Protein AF-A0A947X0U5-F1 (afdb_monomer)

Mean predicted aligned error: 8.59 Å

pLDDT: mean 73.79, std 16.19, range [34.34, 94.81]

Foldseek 3Di:
DKFFWDDPPPFDDDPDLFKTKTFAWQPDDDDPFAKFWKFKAFPPDGTFTWIKGWDDPPQDVGRGTIIMIGTLPDRGDSPGRMMDIDTQGGQGGHAPDDGDDPTPRPDPSSSVVSCVRCVVPPD

Secondary structure (DSSP, 8-state):
-EEEEEPPP-SSS---TTEEEEEE-TTS--PPSEEEEEEEEETTSPPEEEEEEE------TTS-EEEEEEESSS---TT-SEEEEEEEEEEEPPPPSSSS---GGGSHH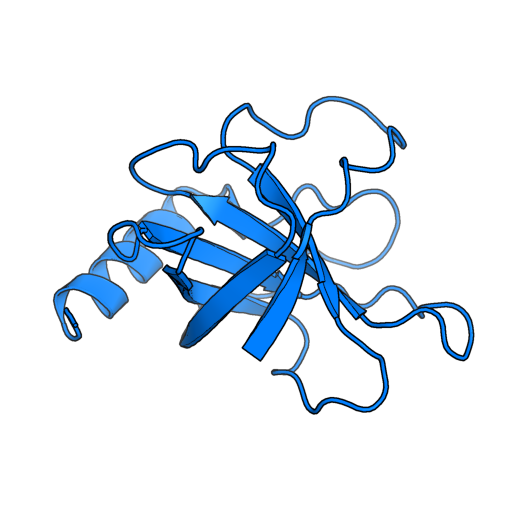HHHHHHHHHHTS--

Structure (mmCIF, N/CA/C/O backbone):
data_AF-A0A947X0U5-F1
#
_entry.id   AF-A0A947X0U5-F1
#
loop_
_atom_site.group_PDB
_atom_site.id
_atom_site.type_symbol
_atom_site.label_atom_id
_atom_site.label_alt_id
_atom_site.label_comp_id
_atom_site.label_asym_id
_atom_site.label_entity_id
_atom_site.label_seq_id
_atom_site.pdbx_PDB_ins_code
_atom_site.Cartn_x
_atom_site.Cartn_y
_atom_site.Cartn_z
_atom_site.occupancy
_atom_site.B_iso_or_equiv
_atom_site.auth_seq_id
_atom_site.auth_comp_id
_atom_site.auth_asym_id
_atom_site.auth_atom_id
_atom_site.pdbx_PDB_model_num
ATOM 1 N N . LEU A 1 1 ? -9.649 -3.721 -0.228 1.00 88.62 1 LEU A N 1
ATOM 2 C CA . LEU A 1 1 ? -8.901 -4.838 0.402 1.00 88.62 1 LEU A CA 1
ATOM 3 C C . LEU A 1 1 ? -8.765 -4.543 1.886 1.00 88.62 1 LEU A C 1
ATOM 5 O O . LEU A 1 1 ? -8.595 -3.379 2.199 1.00 88.62 1 LEU A O 1
ATOM 9 N N . ARG A 1 2 ? -8.837 -5.518 2.797 1.00 89.44 2 ARG A N 1
ATOM 10 C CA . ARG A 1 2 ? -8.550 -5.277 4.222 1.00 89.44 2 ARG A CA 1
ATOM 11 C C . ARG A 1 2 ? -7.452 -6.224 4.680 1.00 89.44 2 ARG A C 1
ATOM 13 O O . ARG A 1 2 ? -7.518 -7.410 4.370 1.00 89.44 2 ARG A O 1
ATOM 20 N N . GLY A 1 3 ? -6.455 -5.687 5.371 1.00 86.75 3 GLY A N 1
ATOM 21 C CA . GLY A 1 3 ? -5.340 -6.447 5.925 1.00 86.75 3 GLY A CA 1
ATOM 22 C C . GLY A 1 3 ? -5.246 -6.254 7.432 1.00 86.75 3 GLY A C 1
ATOM 23 O O . GLY A 1 3 ? -5.652 -5.214 7.958 1.00 86.75 3 GLY A O 1
ATOM 24 N N . ARG A 1 4 ? -4.726 -7.263 8.128 1.00 87.12 4 ARG A N 1
ATOM 25 C CA . ARG A 1 4 ? -4.381 -7.157 9.547 1.00 87.12 4 ARG A CA 1
ATOM 26 C C . ARG A 1 4 ? -3.048 -6.431 9.664 1.00 87.12 4 ARG A C 1
ATOM 28 O O . ARG A 1 4 ? -2.112 -6.809 8.965 1.00 87.12 4 ARG A O 1
ATOM 35 N N . VAL A 1 5 ? -2.954 -5.442 10.547 1.00 84.25 5 VAL A N 1
ATOM 36 C CA . VAL A 1 5 ? -1.664 -4.799 10.822 1.00 84.25 5 VAL A CA 1
ATOM 37 C C . VAL A 1 5 ? -0.754 -5.811 11.502 1.00 84.25 5 VAL A C 1
ATOM 39 O O . VAL A 1 5 ? -1.141 -6.469 12.472 1.00 84.25 5 VAL A O 1
ATOM 42 N N . VAL A 1 6 ? 0.446 -5.961 10.961 1.00 77.94 6 VAL A N 1
ATOM 43 C CA . VAL A 1 6 ? 1.519 -6.730 11.577 1.00 77.94 6 VAL A CA 1
ATOM 44 C C . VAL A 1 6 ? 2.620 -5.758 11.964 1.00 77.94 6 VAL A C 1
ATOM 46 O O . VAL A 1 6 ? 2.982 -4.869 11.192 1.00 77.94 6 VAL A O 1
ATOM 49 N N . ALA A 1 7 ? 3.140 -5.910 13.183 1.00 66.00 7 ALA A N 1
ATOM 50 C CA . ALA A 1 7 ? 4.381 -5.246 13.543 1.00 66.00 7 ALA A CA 1
ATOM 51 C C . ALA A 1 7 ? 5.431 -5.695 12.525 1.00 66.00 7 ALA A C 1
ATOM 53 O O . ALA A 1 7 ? 5.558 -6.904 12.301 1.00 66.00 7 ALA A O 1
ATOM 54 N N . GLY A 1 8 ? 6.120 -4.741 11.888 1.00 57.41 8 GLY A N 1
ATOM 55 C CA . GLY A 1 8 ? 7.166 -5.054 10.920 1.00 57.41 8 GLY A CA 1
ATOM 56 C C . GLY A 1 8 ? 8.076 -6.109 11.532 1.00 57.41 8 GLY A C 1
ATOM 57 O O . GLY A 1 8 ? 8.616 -5.897 12.622 1.00 57.41 8 GLY A O 1
ATOM 58 N N . GLN A 1 9 ? 8.154 -7.291 10.910 1.00 44.28 9 GLN A N 1
ATOM 59 C CA . GLN A 1 9 ? 9.059 -8.322 11.399 1.00 44.28 9 GLN A CA 1
ATOM 60 C C . GLN A 1 9 ? 10.436 -7.676 11.420 1.00 44.28 9 GLN A C 1
ATOM 62 O O . GLN A 1 9 ? 10.892 -7.221 10.379 1.00 44.28 9 GLN A O 1
ATOM 67 N N . GLY A 1 10 ? 11.075 -7.600 12.590 1.00 43.09 10 GLY A N 1
ATOM 68 C CA . GLY A 1 10 ? 12.376 -6.958 12.813 1.00 43.09 10 GLY A CA 1
ATOM 69 C C . GLY A 1 10 ? 13.557 -7.587 12.055 1.00 43.09 10 GLY A C 1
ATOM 70 O O . GLY A 1 10 ? 14.678 -7.595 12.554 1.00 43.09 10 GLY A O 1
ATOM 71 N N . ARG A 1 11 ? 13.325 -8.139 10.863 1.00 42.66 11 ARG A N 1
ATOM 72 C CA . ARG A 1 11 ? 14.309 -8.527 9.865 1.00 42.66 11 ARG A CA 1
ATOM 73 C C . ARG A 1 11 ? 14.818 -7.266 9.169 1.00 42.66 11 ARG A C 1
ATOM 75 O O . ARG A 1 11 ? 14.288 -6.843 8.153 1.00 42.66 11 ARG A O 1
ATOM 82 N N . GLY A 1 12 ? 15.857 -6.682 9.759 1.00 34.34 12 GLY A N 1
ATOM 83 C CA . GLY A 1 12 ? 16.731 -5.723 9.087 1.00 34.34 12 GLY A CA 1
ATOM 84 C C . GLY A 1 12 ? 16.225 -4.282 9.070 1.00 34.34 12 GLY A C 1
ATOM 85 O O . GLY A 1 12 ? 15.773 -3.796 8.049 1.00 34.34 12 GLY A O 1
ATOM 86 N N . GLY A 1 13 ? 16.391 -3.585 10.197 1.00 39.38 13 GLY A N 1
ATOM 87 C CA . GLY A 1 13 ? 16.716 -2.155 10.228 1.00 39.38 13 GLY A CA 1
ATOM 88 C C . GLY A 1 13 ? 15.741 -1.171 9.566 1.00 39.38 13 GLY A C 1
ATOM 89 O O . GLY A 1 13 ? 15.845 -0.880 8.384 1.00 39.38 13 GLY A O 1
ATOM 90 N N . ARG A 1 14 ? 14.949 -0.490 10.407 1.00 44.50 14 ARG A N 1
ATOM 91 C CA . ARG A 1 14 ? 14.294 0.806 10.125 1.00 44.50 14 ARG A CA 1
ATOM 92 C C . ARG A 1 14 ? 13.220 0.763 9.027 1.00 44.50 14 ARG A C 1
ATOM 94 O O . ARG A 1 14 ? 13.358 1.422 8.003 1.00 44.50 14 ARG A O 1
ATOM 101 N N . THR A 1 15 ? 12.064 0.152 9.300 1.00 49.88 15 THR A N 1
ATOM 102 C CA . THR A 1 15 ? 10.820 0.731 8.762 1.00 49.88 15 THR A CA 1
ATOM 103 C C . THR A 1 15 ? 10.769 2.187 9.228 1.00 49.88 15 THR A C 1
ATOM 105 O O . THR A 1 15 ? 10.859 2.452 10.431 1.00 49.88 15 THR A O 1
ATOM 108 N N . GLY A 1 16 ? 10.721 3.139 8.294 1.00 52.34 16 GLY A N 1
ATOM 109 C CA . GLY A 1 16 ? 10.569 4.553 8.635 1.00 52.34 16 GLY A CA 1
ATOM 110 C C . GLY A 1 16 ? 9.330 4.770 9.517 1.00 52.34 16 GLY A C 1
ATOM 111 O O . GLY A 1 16 ? 8.419 3.941 9.497 1.00 52.34 16 GLY A O 1
ATOM 112 N N . PRO A 1 17 ? 9.253 5.874 10.281 1.00 56.06 17 PRO A N 1
ATOM 113 C CA . PRO A 1 17 ? 8.184 6.100 11.262 1.00 56.06 17 PRO A CA 1
ATOM 114 C C . PRO A 1 17 ? 6.757 6.100 10.677 1.00 56.06 17 PRO A C 1
ATOM 116 O O . PRO A 1 17 ? 5.805 6.108 11.445 1.00 56.06 17 PRO A O 1
ATOM 119 N N . SER A 1 18 ? 6.600 6.065 9.348 1.00 70.94 18 SER A N 1
ATOM 120 C CA . SER A 1 18 ? 5.326 6.172 8.625 1.00 70.94 18 SER A CA 1
ATOM 121 C C . SER A 1 18 ? 4.926 4.917 7.836 1.00 70.94 18 SER A C 1
ATOM 123 O O . SER A 1 18 ? 4.036 5.013 6.987 1.00 70.94 18 SER A O 1
ATOM 125 N N . THR A 1 19 ? 5.570 3.767 8.060 1.00 76.25 19 THR A N 1
ATOM 126 C CA . THR A 1 19 ? 5.303 2.530 7.301 1.00 76.25 19 THR A CA 1
ATOM 127 C C . THR A 1 19 ? 4.721 1.437 8.190 1.00 76.25 19 THR A C 1
ATOM 129 O O . THR A 1 19 ? 5.243 1.170 9.271 1.00 76.25 19 THR A O 1
ATOM 132 N N . ILE A 1 20 ? 3.669 0.769 7.714 1.00 80.12 20 ILE A N 1
ATOM 133 C CA . ILE A 1 20 ? 3.067 -0.401 8.364 1.00 80.12 20 ILE A CA 1
ATOM 134 C C . ILE A 1 20 ? 3.066 -1.607 7.424 1.00 80.12 20 ILE A C 1
ATOM 136 O O . ILE A 1 20 ? 2.871 -1.466 6.217 1.00 80.12 20 ILE A O 1
ATOM 140 N N . GLY A 1 21 ? 3.237 -2.800 7.989 1.00 81.75 21 GLY A N 1
ATOM 141 C CA . GLY A 1 21 ? 3.013 -4.060 7.288 1.00 81.75 21 GLY A CA 1
ATOM 142 C C . GLY A 1 21 ? 1.569 -4.520 7.461 1.00 81.75 21 GLY A C 1
ATOM 143 O O . GLY A 1 21 ? 1.005 -4.441 8.555 1.00 81.75 21 GLY A O 1
ATOM 144 N N . LEU A 1 22 ? 0.961 -5.022 6.391 1.00 82.94 22 LEU A N 1
ATOM 145 C CA . LEU A 1 22 ? -0.363 -5.629 6.398 1.00 82.94 22 LEU A CA 1
ATOM 146 C C . LEU A 1 22 ? -0.278 -7.075 5.927 1.00 82.94 22 LEU A C 1
ATOM 148 O O . LEU A 1 22 ? 0.214 -7.355 4.836 1.00 82.94 22 LEU A O 1
ATOM 152 N N . MET A 1 23 ? -0.848 -7.982 6.714 1.00 84.56 23 MET A N 1
ATOM 153 C CA . MET A 1 23 ? -1.060 -9.364 6.308 1.00 84.56 23 MET A CA 1
ATOM 154 C C . MET A 1 23 ? -2.455 -9.518 5.707 1.00 84.56 23 MET A C 1
ATOM 156 O O . MET A 1 23 ? -3.466 -9.230 6.360 1.00 84.56 23 MET A O 1
ATOM 160 N N . VAL A 1 24 ? -2.513 -9.988 4.464 1.00 84.56 24 VAL A N 1
ATOM 161 C CA . VAL A 1 24 ? -3.755 -10.225 3.725 1.00 84.56 24 VAL A CA 1
ATOM 162 C C . VAL A 1 24 ? -3.957 -11.731 3.537 1.00 84.56 24 VAL A C 1
ATOM 164 O O . VAL A 1 24 ? -3.029 -12.408 3.098 1.00 84.56 24 VAL A O 1
ATOM 167 N N . PRO A 1 25 ? -5.146 -12.288 3.831 1.00 81.06 25 PRO A N 1
ATOM 168 C CA . PRO A 1 25 ? -5.433 -13.700 3.590 1.00 81.06 25 PRO A CA 1
ATOM 169 C C . PRO A 1 25 ? -5.129 -14.133 2.147 1.00 81.06 25 PRO A C 1
ATOM 171 O O . PRO A 1 25 ? -5.519 -13.465 1.192 1.00 81.06 25 PRO A O 1
ATOM 174 N N . GLY A 1 26 ? -4.460 -15.280 1.983 1.00 76.00 26 GLY A N 1
ATOM 175 C CA . GLY A 1 26 ? -3.992 -15.763 0.673 1.00 76.00 26 GLY A CA 1
ATOM 176 C C . GLY A 1 26 ? -5.099 -16.237 -0.276 1.00 76.00 26 GLY A C 1
ATOM 177 O O . GLY A 1 26 ? -4.821 -16.602 -1.412 1.00 76.00 26 GLY A O 1
ATOM 178 N N . ASN A 1 27 ? -6.350 -16.251 0.184 1.00 79.81 27 ASN A N 1
ATOM 179 C CA . ASN A 1 27 ? -7.535 -16.533 -0.623 1.00 79.81 27 ASN A CA 1
ATOM 180 C C . ASN A 1 27 ? -8.168 -15.265 -1.231 1.00 79.81 27 ASN A C 1
ATOM 182 O O . ASN A 1 27 ? -9.202 -15.369 -1.888 1.00 79.81 27 ASN A O 1
ATOM 186 N N . LEU A 1 28 ? -7.590 -14.079 -1.006 1.00 81.44 28 LEU A N 1
ATOM 187 C CA . LEU A 1 28 ? -8.048 -12.828 -1.608 1.00 81.44 28 LEU A CA 1
ATOM 188 C C . LEU A 1 28 ? -7.243 -12.495 -2.863 1.00 81.44 28 LEU A C 1
ATOM 190 O O . LEU A 1 28 ? -6.022 -12.630 -2.894 1.00 81.44 28 LEU A O 1
ATOM 194 N N . VAL A 1 29 ? -7.935 -11.992 -3.886 1.00 83.19 29 VAL A N 1
ATOM 195 C CA . VAL A 1 29 ? -7.286 -11.445 -5.080 1.00 83.19 29 VAL A CA 1
ATOM 196 C C . VAL A 1 29 ? -6.655 -10.102 -4.727 1.00 83.19 29 VAL A C 1
ATOM 198 O O . VAL A 1 29 ? -7.324 -9.196 -4.224 1.00 83.19 29 VAL A O 1
ATOM 201 N N . THR A 1 30 ? -5.369 -9.959 -5.023 1.00 83.81 30 THR A N 1
ATOM 202 C CA . THR A 1 30 ? -4.624 -8.709 -4.868 1.00 83.81 30 THR A CA 1
ATOM 203 C C . THR A 1 30 ? -4.118 -8.219 -6.221 1.00 83.81 30 THR A C 1
ATOM 205 O O . THR A 1 30 ? -3.962 -9.024 -7.141 1.00 83.81 30 THR A O 1
ATOM 208 N N . PRO A 1 31 ? -3.812 -6.917 -6.366 1.00 86.19 31 PRO A N 1
ATOM 209 C CA . PRO A 1 31 ? -3.046 -6.449 -7.514 1.00 86.19 31 PRO A CA 1
ATOM 210 C C . PRO A 1 31 ? -1.722 -7.219 -7.638 1.00 86.19 31 PRO A C 1
ATOM 212 O O . PRO A 1 31 ? -1.193 -7.714 -6.640 1.00 86.19 31 PRO A O 1
ATOM 215 N N . GLY A 1 32 ? -1.182 -7.310 -8.856 1.00 84.25 32 GLY A N 1
ATOM 216 C CA . GLY A 1 32 ? 0.135 -7.914 -9.080 1.00 84.25 32 GLY A CA 1
ATOM 217 C C . GLY A 1 32 ? 1.256 -7.127 -8.393 1.00 84.25 32 GLY A C 1
ATOM 218 O O . GLY A 1 32 ? 1.053 -5.992 -7.957 1.00 84.25 32 GLY A O 1
ATOM 219 N N . SER A 1 33 ? 2.461 -7.689 -8.327 1.00 83.38 33 SER A N 1
ATOM 220 C CA . SER A 1 33 ? 3.600 -7.038 -7.669 1.00 83.38 33 SER A CA 1
ATOM 221 C C . SER A 1 33 ? 3.895 -5.644 -8.245 1.00 83.38 33 SER A C 1
ATOM 223 O O . SER A 1 33 ? 3.882 -5.408 -9.462 1.00 83.38 33 SER A O 1
ATOM 225 N N . GLY A 1 34 ? 4.128 -4.675 -7.363 1.0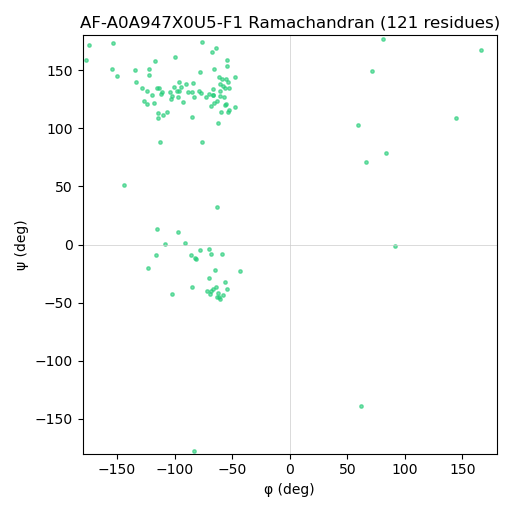0 84.88 34 GLY A N 1
ATOM 226 C CA . GLY A 1 34 ? 4.102 -3.267 -7.752 1.00 84.88 34 GLY A CA 1
ATOM 227 C C . GLY A 1 34 ? 4.048 -2.302 -6.578 1.00 84.88 34 GLY A C 1
ATOM 228 O O . GLY A 1 34 ? 3.742 -2.702 -5.457 1.00 84.88 34 GLY A O 1
ATOM 229 N N . ALA A 1 35 ? 4.292 -1.027 -6.875 1.00 87.56 35 ALA A N 1
ATOM 230 C CA . ALA A 1 35 ? 3.938 0.084 -6.001 1.00 87.56 35 ALA A CA 1
ATOM 231 C C . ALA A 1 35 ? 2.639 0.736 -6.498 1.00 87.56 35 ALA A C 1
ATOM 233 O O . ALA A 1 35 ? 2.475 0.976 -7.701 1.00 87.56 35 ALA A O 1
ATOM 234 N N . TYR A 1 36 ? 1.723 1.037 -5.582 1.00 91.56 36 TYR A N 1
ATOM 235 C CA . TYR A 1 36 ? 0.387 1.541 -5.887 1.00 91.56 36 TYR A CA 1
ATOM 236 C C . TYR A 1 36 ? 0.017 2.735 -5.019 1.00 91.56 36 TYR A C 1
ATOM 238 O O . TYR A 1 36 ? 0.247 2.719 -3.815 1.00 91.56 36 TYR A O 1
ATOM 246 N N . ALA A 1 37 ? -0.634 3.731 -5.614 1.00 92.81 37 ALA A N 1
ATOM 247 C CA . ALA A 1 37 ? -1.312 4.779 -4.867 1.00 92.81 37 ALA A CA 1
ATOM 248 C C . ALA A 1 37 ? -2.557 4.199 -4.183 1.00 92.81 37 ALA A C 1
ATOM 250 O O . ALA A 1 37 ? -3.371 3.533 -4.840 1.00 92.81 37 ALA A O 1
ATOM 251 N N . VAL A 1 38 ? -2.703 4.451 -2.882 1.00 93.25 38 VAL A N 1
ATOM 252 C CA . VAL A 1 38 ? -3.814 3.941 -2.077 1.00 93.25 38 VAL A CA 1
ATOM 253 C C . VAL A 1 38 ? -4.417 5.013 -1.174 1.00 93.25 38 VAL A C 1
ATOM 255 O O . VAL A 1 38 ? -3.719 5.904 -0.694 1.00 93.25 38 VAL A O 1
ATOM 258 N N . TRP A 1 39 ? -5.711 4.865 -0.905 1.00 93.06 39 TRP A N 1
ATOM 259 C CA . TRP A 1 39 ? -6.353 5.435 0.277 1.00 93.06 39 TRP A CA 1
ATOM 260 C C . TRP A 1 39 ? -6.462 4.355 1.349 1.00 93.06 39 TRP A C 1
ATOM 262 O O . TRP A 1 39 ? -6.886 3.230 1.056 1.00 93.06 39 TRP A O 1
ATOM 272 N N . ALA A 1 40 ? -6.059 4.689 2.568 1.00 89.88 40 ALA A N 1
ATOM 273 C CA . ALA A 1 40 ? -6.023 3.777 3.695 1.00 89.88 40 ALA A CA 1
ATOM 274 C C . ALA A 1 40 ? -7.013 4.202 4.785 1.00 89.88 40 ALA A C 1
ATOM 276 O O . ALA A 1 40 ? -6.814 5.215 5.449 1.00 89.88 40 ALA A O 1
ATOM 277 N N . ALA A 1 41 ? -8.041 3.385 4.992 1.00 90.19 41 ALA A N 1
ATOM 278 C CA . ALA A 1 41 ? -9.018 3.536 6.060 1.00 90.19 41 ALA A CA 1
ATOM 279 C C . ALA A 1 41 ? -8.476 2.890 7.343 1.00 90.19 41 ALA A C 1
ATOM 281 O O . ALA A 1 41 ? -8.352 1.658 7.424 1.00 90.19 41 ALA A O 1
ATOM 282 N N . VAL A 1 42 ? -8.130 3.715 8.331 1.00 82.44 42 VAL A N 1
ATOM 283 C CA . VAL A 1 42 ? -7.518 3.296 9.600 1.00 82.44 42 VAL A CA 1
ATOM 284 C C . VAL A 1 42 ? -8.500 3.596 10.734 1.00 82.44 42 VAL A C 1
ATOM 286 O O . VAL A 1 42 ? -8.739 4.754 11.065 1.00 82.44 42 VAL A O 1
ATOM 289 N N . GLY A 1 4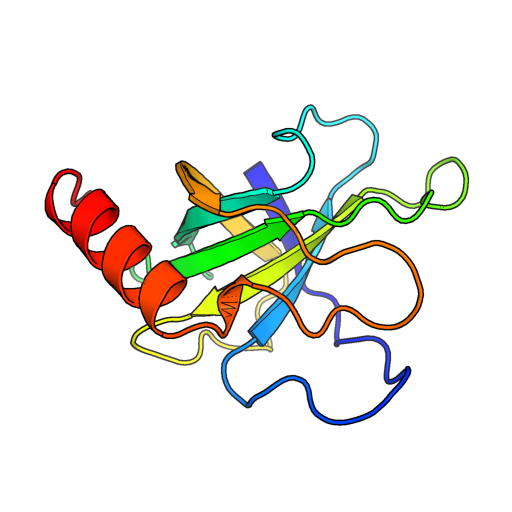3 ? -9.086 2.549 11.325 1.00 76.38 43 GLY A N 1
ATOM 290 C CA . GLY A 1 43 ? -10.152 2.701 12.325 1.00 76.38 43 GLY A CA 1
ATOM 291 C C . GLY A 1 43 ? -11.399 3.389 11.754 1.00 76.38 43 GLY A C 1
ATOM 292 O O . GLY A 1 43 ? -11.778 3.107 10.618 1.00 76.38 43 GLY A O 1
ATOM 293 N N . ASP A 1 44 ? -11.996 4.284 12.547 1.00 68.94 44 ASP A N 1
ATOM 294 C CA . ASP A 1 44 ? -13.158 5.116 12.177 1.00 68.94 44 ASP A CA 1
ATOM 295 C C . ASP A 1 44 ? -12.750 6.534 11.714 1.00 68.94 44 ASP A C 1
ATOM 297 O O . ASP A 1 44 ? -13.585 7.433 11.617 1.00 68.94 44 ASP A O 1
ATOM 301 N N . GLY A 1 45 ? -11.450 6.758 11.491 1.00 69.88 45 GLY A N 1
ATOM 302 C CA . GLY A 1 45 ? -10.900 8.045 11.067 1.00 69.88 45 GLY A CA 1
ATOM 303 C C . GLY A 1 45 ? -10.987 8.291 9.559 1.00 69.88 45 GLY A C 1
ATOM 304 O O . GLY A 1 45 ? -11.500 7.476 8.794 1.00 69.88 45 GLY A O 1
ATOM 305 N N . GLU A 1 46 ? -10.447 9.432 9.126 1.00 78.44 46 GLU A N 1
ATOM 306 C CA . GLU A 1 46 ? -10.346 9.779 7.706 1.00 78.44 46 GLU A CA 1
ATOM 307 C C . GLU A 1 46 ? -9.392 8.853 6.935 1.00 78.44 46 GLU A C 1
ATOM 309 O O . GLU A 1 46 ? -8.405 8.343 7.473 1.00 78.44 46 GLU A O 1
ATOM 314 N N . ASP A 1 47 ? -9.668 8.690 5.638 1.00 87.31 47 ASP A N 1
ATOM 315 C CA . ASP A 1 47 ? -8.798 7.974 4.709 1.00 87.31 47 ASP A CA 1
ATOM 316 C C . ASP A 1 47 ? -7.442 8.684 4.580 1.00 87.31 47 ASP A C 1
ATOM 318 O O . ASP A 1 47 ? -7.352 9.845 4.179 1.00 87.31 47 ASP A O 1
ATOM 322 N N . VAL A 1 48 ? -6.360 7.958 4.853 1.00 88.50 48 VAL A N 1
ATOM 323 C CA . VAL A 1 48 ? -4.994 8.483 4.764 1.00 88.50 48 VAL A CA 1
ATOM 324 C C . VAL A 1 48 ? -4.382 8.125 3.413 1.00 88.50 48 VAL A C 1
ATOM 326 O O . VAL A 1 48 ? -4.424 6.973 2.975 1.00 88.50 48 VAL A O 1
ATOM 329 N N . ALA A 1 49 ? -3.785 9.112 2.748 1.00 90.44 49 ALA A N 1
ATOM 330 C CA . ALA A 1 49 ? -3.049 8.906 1.507 1.00 90.44 49 ALA A CA 1
ATOM 331 C C . ALA A 1 49 ? -1.784 8.071 1.750 1.00 90.44 49 ALA A C 1
ATOM 333 O O . ALA A 1 49 ? -0.996 8.348 2.662 1.00 90.44 49 ALA A O 1
ATOM 334 N N . GLY A 1 50 ? -1.549 7.079 0.894 1.00 89.75 50 GLY A N 1
ATOM 335 C CA . GLY A 1 50 ? -0.384 6.216 1.014 1.00 89.75 50 GLY A CA 1
ATOM 336 C C . GLY A 1 50 ? 0.087 5.602 -0.295 1.00 89.75 50 GLY A C 1
ATOM 337 O O . GLY A 1 50 ? -0.553 5.700 -1.346 1.00 89.75 50 GLY A O 1
ATOM 338 N N . VAL A 1 51 ? 1.227 4.927 -0.198 1.00 90.38 51 VAL A N 1
ATOM 339 C CA . VAL A 1 51 ? 1.765 4.052 -1.236 1.00 90.38 51 VAL A CA 1
ATOM 340 C C . VAL A 1 51 ? 1.849 2.638 -0.682 1.00 90.38 51 VAL A C 1
ATOM 342 O O . VAL A 1 51 ? 2.518 2.409 0.324 1.00 90.38 51 VAL A O 1
ATOM 345 N N . ALA A 1 52 ? 1.179 1.699 -1.346 1.00 88.56 52 ALA A N 1
ATOM 346 C CA . ALA A 1 52 ? 1.243 0.281 -1.029 1.00 88.56 52 ALA A CA 1
ATOM 347 C C . ALA A 1 52 ? 2.253 -0.430 -1.937 1.00 88.56 52 ALA A C 1
ATOM 349 O O . ALA A 1 52 ? 2.144 -0.351 -3.163 1.00 88.56 52 ALA A O 1
ATOM 350 N N . SER A 1 53 ? 3.197 -1.151 -1.342 1.00 85.44 53 SER A N 1
ATOM 351 C CA . SER A 1 53 ? 4.129 -2.039 -2.033 1.00 85.44 53 SER A CA 1
ATOM 352 C C . SER A 1 53 ? 3.690 -3.485 -1.860 1.00 85.44 53 SER A C 1
ATOM 354 O O . SER A 1 53 ? 3.481 -3.957 -0.744 1.00 85.44 53 SER A O 1
ATOM 356 N N . ILE A 1 54 ? 3.569 -4.192 -2.980 1.00 83.75 54 ILE A N 1
ATOM 357 C CA . ILE A 1 54 ? 3.275 -5.624 -3.022 1.00 83.75 54 ILE A CA 1
ATOM 358 C C . ILE A 1 54 ? 4.532 -6.342 -3.514 1.00 83.75 54 ILE A C 1
ATOM 360 O O . ILE A 1 54 ? 4.932 -6.171 -4.672 1.00 83.75 54 ILE A O 1
ATOM 364 N N . GLY A 1 55 ? 5.160 -7.105 -2.618 1.00 72.31 55 GLY A N 1
ATOM 365 C CA . GLY A 1 55 ? 6.365 -7.885 -2.899 1.00 72.31 55 GLY A CA 1
ATOM 366 C C . GLY A 1 55 ? 6.101 -9.163 -3.705 1.00 72.31 55 GLY A C 1
ATOM 367 O O . GLY A 1 55 ? 4.963 -9.530 -3.990 1.00 72.31 55 GLY A O 1
ATOM 368 N N . THR A 1 56 ? 7.185 -9.835 -4.088 1.00 51.72 56 THR A N 1
ATOM 369 C CA . THR A 1 56 ? 7.208 -11.106 -4.845 1.00 51.72 56 THR A CA 1
ATOM 370 C C . THR A 1 56 ? 7.650 -12.304 -4.005 1.00 51.72 56 THR A C 1
ATOM 372 O O . THR A 1 56 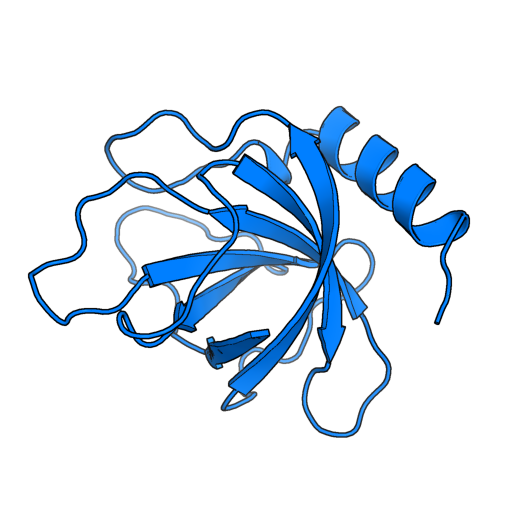? 7.766 -13.405 -4.542 1.00 51.72 56 THR A O 1
ATOM 375 N N . ALA A 1 57 ? 7.952 -12.115 -2.715 1.00 50.91 57 ALA A N 1
ATOM 376 C CA . ALA A 1 57 ? 8.428 -13.210 -1.881 1.00 50.91 57 ALA A CA 1
ATOM 377 C C . ALA A 1 57 ? 7.356 -14.313 -1.832 1.00 50.91 57 ALA A C 1
ATOM 379 O O . ALA A 1 57 ? 6.198 -14.010 -1.530 1.00 50.91 57 ALA A O 1
ATOM 380 N N . PRO A 1 58 ? 7.703 -15.578 -2.135 1.00 46.56 58 PRO A N 1
ATOM 381 C CA . PRO A 1 58 ? 6.767 -16.675 -1.986 1.00 46.56 58 PRO A CA 1
ATOM 382 C C . PRO A 1 58 ? 6.409 -16.768 -0.509 1.00 46.56 58 PRO A C 1
ATOM 384 O O . PRO A 1 58 ? 7.206 -17.213 0.319 1.00 46.56 58 PRO A O 1
ATOM 387 N N . ALA A 1 59 ? 5.207 -16.315 -0.170 1.00 51.97 59 ALA A N 1
ATOM 388 C CA . ALA A 1 59 ? 4.659 -16.580 1.137 1.00 51.97 59 ALA A CA 1
ATOM 389 C C . ALA A 1 59 ? 4.617 -18.105 1.319 1.00 51.97 59 ALA A C 1
ATOM 391 O O . ALA A 1 59 ? 4.232 -18.818 0.380 1.00 51.97 59 ALA A O 1
ATOM 392 N N . PRO A 1 60 ? 5.006 -18.638 2.491 1.00 55.12 60 PRO A N 1
ATOM 393 C CA . PRO A 1 60 ? 4.766 -20.039 2.800 1.00 55.12 60 PRO A CA 1
ATOM 394 C C . PRO A 1 60 ? 3.316 -20.397 2.463 1.00 55.12 60 PRO A C 1
ATOM 396 O O . PRO A 1 60 ? 2.417 -19.568 2.600 1.00 55.12 60 PRO A O 1
ATOM 399 N N . LYS A 1 61 ? 3.066 -21.614 1.980 1.00 49.88 61 LYS A N 1
ATOM 400 C CA . LYS A 1 61 ? 1.730 -22.021 1.526 1.00 49.88 61 LYS A CA 1
ATOM 401 C C . LYS A 1 61 ? 0.698 -21.772 2.641 1.00 49.88 61 LYS A C 1
ATOM 403 O O . LYS A 1 61 ? 0.774 -22.390 3.696 1.00 49.88 61 LYS A O 1
ATOM 408 N N . GLY A 1 62 ? -0.239 -20.848 2.410 1.00 56.09 62 GLY A N 1
ATOM 409 C CA . GLY A 1 62 ? -1.252 -20.439 3.396 1.00 56.09 62 GLY A CA 1
ATOM 410 C C . GLY A 1 62 ? -0.888 -19.244 4.293 1.00 56.09 62 GLY A C 1
ATOM 411 O O . GLY A 1 62 ? -1.734 -18.819 5.073 1.00 56.09 62 GLY A O 1
ATOM 412 N N . ALA A 1 63 ? 0.308 -18.661 4.171 1.00 61.75 63 ALA A N 1
ATOM 413 C CA . ALA A 1 63 ? 0.780 -17.564 5.024 1.00 61.75 63 ALA A CA 1
ATOM 414 C C . ALA A 1 63 ? 0.209 -16.178 4.673 1.00 61.75 63 ALA A C 1
ATOM 416 O O . ALA A 1 63 ? 0.438 -15.237 5.421 1.00 61.75 63 ALA A O 1
ATOM 417 N N . GLY A 1 64 ? -0.576 -16.055 3.597 1.00 69.81 64 GLY A N 1
ATOM 418 C CA . GLY A 1 64 ? -1.116 -14.769 3.149 1.00 69.81 64 GLY A CA 1
ATOM 419 C C . GLY A 1 64 ? -0.115 -13.949 2.340 1.00 69.81 64 GLY A C 1
ATOM 420 O O . GLY A 1 64 ? 1.013 -14.373 2.131 1.00 69.81 64 GLY A O 1
ATOM 421 N N . GLN A 1 65 ? -0.543 -12.799 1.831 1.00 77.69 65 GLN A N 1
ATOM 422 C CA . GLN A 1 65 ? 0.332 -11.860 1.139 1.00 77.69 65 GLN A CA 1
ATOM 423 C C . GLN A 1 65 ? 0.641 -10.679 2.052 1.00 77.69 65 GLN A C 1
ATOM 425 O O . GLN A 1 65 ? -0.270 -10.076 2.624 1.00 77.69 65 GLN A O 1
ATOM 430 N N . GLU A 1 66 ? 1.920 -10.336 2.149 1.00 79.12 66 GLU A N 1
ATOM 431 C CA . GLU A 1 66 ? 2.370 -9.141 2.849 1.00 79.12 66 GLU A CA 1
ATOM 432 C C . GLU A 1 66 ? 2.295 -7.925 1.920 1.00 79.12 66 GLU A C 1
ATOM 434 O O . GLU A 1 66 ? 2.725 -7.965 0.763 1.00 79.12 66 GLU A O 1
ATOM 439 N N . ILE A 1 67 ? 1.700 -6.851 2.427 1.00 84.38 67 ILE A N 1
ATOM 440 C CA . ILE A 1 67 ? 1.608 -5.558 1.757 1.00 84.38 67 ILE A CA 1
ATOM 441 C C . ILE A 1 67 ? 2.159 -4.516 2.711 1.00 84.38 67 ILE A C 1
ATOM 443 O O . ILE A 1 67 ? 1.643 -4.352 3.812 1.00 84.38 67 ILE A O 1
ATOM 447 N N . GLU A 1 68 ? 3.159 -3.770 2.275 1.00 83.69 68 GLU A N 1
ATOM 448 C CA . GLU A 1 68 ? 3.673 -2.646 3.048 1.00 83.69 68 GLU A CA 1
ATOM 449 C C . GLU A 1 68 ? 3.004 -1.363 2.604 1.00 83.69 68 GLU A C 1
ATOM 451 O O . GLU A 1 68 ? 2.865 -1.113 1.408 1.00 83.69 68 GLU A O 1
ATOM 456 N N . VAL A 1 69 ? 2.602 -0.533 3.555 1.00 85.31 69 VAL A N 1
ATOM 457 C CA . VAL A 1 69 ? 1.945 0.738 3.279 1.00 85.31 69 VAL A CA 1
ATOM 458 C C . VAL A 1 69 ? 2.728 1.844 3.942 1.00 85.31 69 VAL A C 1
ATOM 460 O O . VAL A 1 69 ? 2.871 1.862 5.162 1.00 85.31 69 VAL A O 1
ATOM 463 N N . ARG A 1 70 ? 3.195 2.787 3.129 1.00 85.12 70 ARG A N 1
ATOM 464 C CA . ARG A 1 70 ? 3.802 4.026 3.596 1.00 85.12 70 ARG A CA 1
ATOM 465 C C . ARG A 1 70 ? 2.817 5.169 3.457 1.00 85.12 70 ARG A C 1
ATOM 467 O O . ARG A 1 70 ? 2.336 5.435 2.355 1.00 85.12 70 ARG A O 1
ATOM 474 N N . PHE A 1 71 ? 2.559 5.874 4.546 1.00 85.88 71 PHE A N 1
ATOM 475 C CA . PHE A 1 71 ? 1.692 7.043 4.523 1.00 85.88 71 PHE A CA 1
ATOM 476 C C . PHE A 1 71 ? 2.456 8.298 4.105 1.00 85.88 71 PHE A C 1
ATOM 478 O O . PHE A 1 71 ? 3.601 8.507 4.508 1.00 85.88 71 PHE A O 1
ATOM 485 N N . LEU A 1 72 ? 1.822 9.126 3.276 1.00 83.94 72 LEU A N 1
ATOM 486 C CA . LEU A 1 72 ? 2.480 10.269 2.641 1.00 83.94 72 LEU A CA 1
ATOM 487 C C . LEU A 1 72 ? 2.503 11.518 3.520 1.00 83.94 72 LEU A C 1
ATOM 489 O O . LEU A 1 72 ? 3.489 12.253 3.489 1.00 83.94 72 LEU A O 1
ATOM 493 N N . ASP A 1 73 ? 1.435 11.750 4.283 1.00 74.50 73 ASP A N 1
ATOM 494 C CA . ASP A 1 73 ? 1.225 13.035 4.958 1.00 74.50 73 ASP A CA 1
ATOM 495 C C . ASP A 1 73 ? 1.069 12.900 6.483 1.00 74.50 73 ASP A C 1
ATOM 497 O O . ASP A 1 73 ? 1.288 13.868 7.209 1.00 74.50 73 ASP A O 1
ATOM 501 N N . ARG A 1 74 ? 0.730 11.707 6.997 1.00 69.38 74 ARG A N 1
ATOM 502 C CA . ARG A 1 74 ? 0.635 11.419 8.440 1.00 69.38 74 ARG A CA 1
ATOM 503 C C . ARG A 1 74 ? 0.968 9.968 8.737 1.00 69.38 74 ARG A C 1
ATOM 505 O O . ARG A 1 74 ? 0.583 9.094 7.977 1.00 69.38 74 ARG A O 1
ATOM 512 N N . VAL A 1 75 ? 1.601 9.702 9.873 1.00 65.00 75 VAL A N 1
ATOM 513 C CA . VAL A 1 75 ? 1.726 8.337 10.399 1.00 65.00 75 VAL A CA 1
ATOM 514 C C . VAL A 1 75 ? 0.340 7.872 10.835 1.00 65.00 75 VAL A C 1
ATOM 516 O O . VAL A 1 75 ? -0.263 8.501 11.705 1.00 65.00 75 VAL A O 1
ATOM 519 N N . ALA A 1 76 ? -0.185 6.802 10.239 1.00 62.72 76 ALA A N 1
ATOM 520 C CA . ALA A 1 76 ? -1.388 6.186 10.777 1.00 62.72 76 ALA A CA 1
ATOM 521 C C . ALA A 1 76 ? -1.047 5.323 11.994 1.00 62.72 76 ALA A C 1
ATOM 523 O O . ALA A 1 76 ? 0.042 4.754 12.084 1.00 62.72 76 ALA A O 1
ATOM 524 N N . ALA A 1 77 ? -1.986 5.253 12.932 1.00 62.16 77 ALA A N 1
ATOM 525 C CA . ALA A 1 77 ? -1.782 4.655 14.238 1.00 62.16 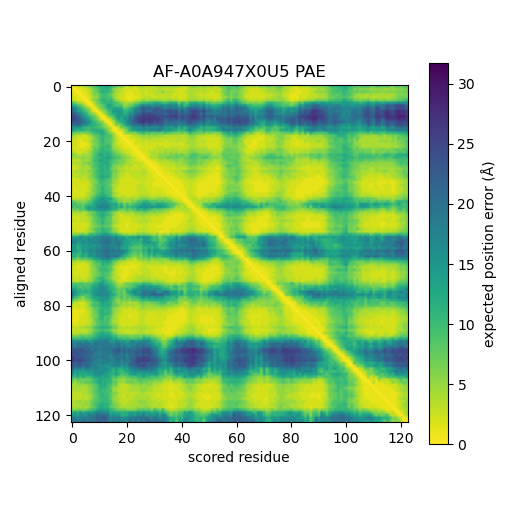77 ALA A CA 1
ATOM 526 C C . ALA A 1 77 ? -1.391 3.165 14.111 1.00 62.16 77 ALA A C 1
ATOM 528 O O . ALA A 1 77 ? -2.151 2.338 13.601 1.00 62.16 77 ALA A O 1
ATOM 529 N N . ALA A 1 78 ? -0.160 2.839 14.520 1.00 62.25 78 ALA A N 1
ATOM 530 C CA . ALA A 1 78 ? 0.424 1.498 14.414 1.00 62.25 78 ALA A CA 1
ATOM 531 C C . ALA A 1 78 ? -0.252 0.460 15.337 1.00 62.25 78 ALA A C 1
ATOM 533 O O . ALA A 1 78 ? 0.036 -0.731 15.246 1.00 62.25 78 ALA A O 1
ATOM 534 N N . ASP A 1 79 ? -1.139 0.911 16.222 1.00 67.75 79 ASP A N 1
ATOM 535 C CA . ASP A 1 79 ? -1.960 0.118 17.137 1.00 67.75 79 ASP A CA 1
ATOM 536 C C . ASP A 1 79 ? -3.278 -0.371 16.508 1.00 67.75 79 ASP A C 1
ATOM 538 O O . ASP A 1 79 ? -3.967 -1.209 17.095 1.00 67.75 79 ASP A O 1
ATOM 542 N N . ALA A 1 80 ? -3.634 0.100 15.308 1.00 74.88 80 ALA A N 1
ATOM 543 C CA . ALA A 1 80 ? -4.829 -0.359 14.615 1.00 74.88 80 ALA A CA 1
ATOM 544 C C . ALA A 1 80 ? -4.764 -1.872 14.344 1.00 74.88 80 ALA A C 1
ATOM 546 O O . ALA A 1 80 ? -3.796 -2.381 13.793 1.00 74.88 80 ALA A O 1
ATOM 547 N N . ALA A 1 81 ? -5.831 -2.614 14.653 1.00 82.50 81 ALA A N 1
ATOM 548 C CA . ALA A 1 81 ? -5.859 -4.061 14.415 1.00 82.50 81 ALA A CA 1
ATOM 549 C C . ALA A 1 81 ? -5.931 -4.428 12.917 1.00 82.50 81 ALA A C 1
ATOM 551 O O . ALA A 1 81 ? -5.468 -5.492 12.495 1.00 82.50 81 ALA A O 1
ATOM 552 N N . SER A 1 82 ? -6.531 -3.563 12.093 1.00 86.50 82 SER A N 1
ATOM 553 C CA . SER A 1 82 ? -6.696 -3.780 10.653 1.00 86.50 82 SER A CA 1
ATOM 554 C C . SER A 1 82 ? -6.826 -2.465 9.897 1.00 86.50 82 SER A C 1
ATOM 556 O O . SER A 1 82 ? -7.392 -1.511 10.428 1.00 86.50 82 SER A O 1
ATOM 558 N N . VAL A 1 83 ? -6.392 -2.456 8.639 1.00 88.69 83 VAL A N 1
ATOM 559 C CA . VAL A 1 83 ? -6.484 -1.300 7.741 1.00 88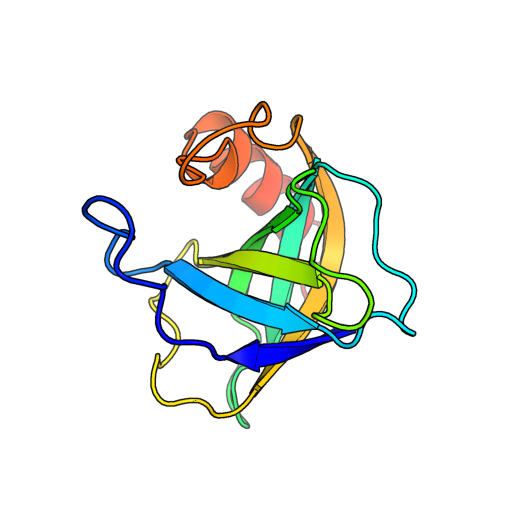.69 83 VAL A CA 1
ATOM 560 C C . VAL A 1 83 ? -7.144 -1.716 6.432 1.00 88.69 83 VAL A C 1
ATOM 562 O O . VAL A 1 83 ? -6.851 -2.775 5.867 1.00 88.69 83 VAL A O 1
ATOM 565 N N . GLY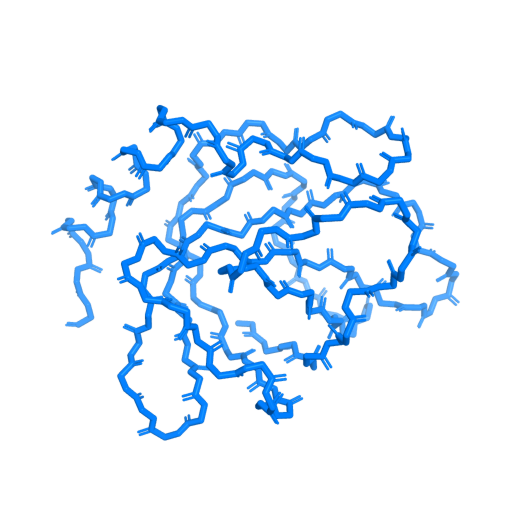 A 1 84 ? -8.081 -0.893 5.965 1.00 91.25 84 GLY A N 1
ATOM 566 C CA . GLY A 1 84 ? -8.684 -1.022 4.643 1.00 91.25 84 GLY A CA 1
ATOM 567 C C . GLY A 1 84 ? -7.868 -0.260 3.606 1.00 91.25 84 GLY A C 1
ATOM 568 O O . GLY A 1 84 ? -7.561 0.900 3.814 1.00 91.25 84 GLY A O 1
ATOM 569 N N . LEU A 1 85 ? -7.542 -0.884 2.479 1.00 91.50 85 LEU A N 1
ATOM 570 C CA . LEU A 1 85 ? -6.880 -0.257 1.339 1.00 91.50 85 LEU A CA 1
ATOM 571 C C . LEU A 1 85 ? -7.812 -0.179 0.132 1.00 91.50 85 LEU A C 1
ATOM 573 O O . LEU A 1 85 ? -8.371 -1.195 -0.312 1.00 91.50 85 LEU A O 1
ATOM 577 N N . ARG A 1 86 ? -7.904 1.019 -0.445 1.00 93.62 86 ARG A N 1
ATOM 578 C CA . ARG A 1 86 ? -8.479 1.278 -1.768 1.00 93.62 86 ARG A CA 1
ATOM 579 C C . ARG A 1 86 ? -7.344 1.584 -2.739 1.00 93.62 86 ARG A C 1
ATOM 581 O O . ARG A 1 86 ? -6.665 2.594 -2.594 1.00 93.62 86 ARG A O 1
ATOM 588 N N . PHE A 1 87 ? -7.134 0.707 -3.717 1.00 92.62 87 PHE A N 1
ATOM 589 C CA . PHE A 1 87 ? -6.101 0.868 -4.742 1.00 92.62 87 PHE A CA 1
ATOM 590 C C . PHE A 1 87 ? -6.596 1.776 -5.862 1.00 92.62 87 PHE A C 1
ATOM 592 O O . PHE A 1 87 ? -7.649 1.521 -6.441 1.00 92.62 87 PHE A O 1
ATOM 599 N N . ILE A 1 88 ? -5.828 2.819 -6.172 1.00 94.81 88 ILE A N 1
ATOM 600 C CA . ILE A 1 88 ? -6.199 3.824 -7.174 1.00 94.81 88 ILE A CA 1
ATOM 601 C C . ILE A 1 88 ? -5.467 3.601 -8.495 1.00 94.81 88 ILE A C 1
ATOM 603 O O . ILE A 1 88 ? -6.080 3.681 -9.559 1.00 94.81 88 ILE A O 1
ATOM 607 N N . GLY A 1 89 ? -4.172 3.290 -8.441 1.00 91.75 89 GLY A N 1
ATOM 608 C CA . GLY A 1 89 ? -3.372 3.042 -9.637 1.00 91.75 89 GLY A CA 1
ATOM 609 C C . GLY A 1 89 ? -1.938 2.642 -9.320 1.00 91.75 89 GLY A C 1
ATOM 610 O O . GLY A 1 89 ? -1.438 2.902 -8.227 1.00 91.75 89 GLY A O 1
ATOM 611 N N . ARG A 1 90 ? -1.283 1.986 -10.281 1.00 90.81 90 ARG A N 1
ATOM 612 C CA . ARG A 1 90 ? 0.130 1.602 -10.189 1.00 90.81 90 ARG A CA 1
ATOM 613 C C . ARG A 1 90 ? 1.007 2.824 -10.456 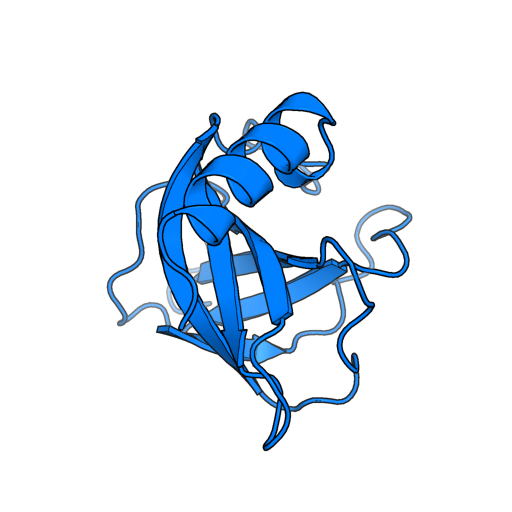1.00 90.81 90 ARG A C 1
ATOM 615 O O . ARG A 1 90 ? 0.808 3.502 -11.457 1.00 90.81 90 ARG A O 1
ATOM 622 N N . VAL A 1 91 ? 1.973 3.070 -9.579 1.00 89.69 91 VAL A N 1
ATOM 623 C CA . VAL A 1 91 ? 2.880 4.234 -9.622 1.00 89.69 91 VAL A CA 1
ATOM 624 C C . VAL A 1 91 ? 4.341 3.845 -9.839 1.00 89.69 91 VAL A C 1
ATOM 626 O O . VAL A 1 91 ? 5.182 4.703 -10.080 1.00 89.69 91 VAL A O 1
ATOM 629 N N . GLY A 1 92 ? 4.656 2.551 -9.785 1.00 83.88 92 GLY A N 1
ATOM 630 C CA . GLY A 1 92 ? 6.009 2.070 -10.026 1.00 83.88 92 GLY A CA 1
ATOM 631 C C . GLY A 1 92 ? 6.123 0.552 -10.044 1.00 83.88 92 GLY A C 1
ATOM 632 O O . GLY A 1 92 ? 5.179 -0.181 -9.720 1.00 83.88 92 GLY A O 1
ATOM 633 N N . ALA A 1 93 ? 7.307 0.080 -10.431 1.00 71.12 93 ALA A N 1
ATOM 634 C CA . ALA A 1 93 ? 7.706 -1.296 -10.175 1.00 71.12 93 ALA A CA 1
ATOM 635 C C . ALA A 1 93 ? 7.745 -1.543 -8.657 1.00 71.12 93 ALA A C 1
ATOM 637 O O . ALA A 1 93 ? 8.066 -0.641 -7.885 1.00 71.12 93 ALA A O 1
ATOM 638 N N . GLY A 1 94 ? 7.369 -2.749 -8.228 1.00 57.06 94 GLY A N 1
ATOM 639 C CA . GLY A 1 94 ? 7.549 -3.158 -6.834 1.00 57.06 94 GLY A CA 1
ATOM 640 C C . GLY A 1 94 ? 9.044 -3.289 -6.520 1.00 57.06 94 GLY A C 1
ATOM 641 O O . GLY A 1 94 ? 9.848 -3.307 -7.458 1.00 57.06 94 GLY A O 1
ATOM 642 N N . PRO A 1 95 ? 9.441 -3.370 -5.238 1.00 51.28 95 PRO A N 1
ATOM 643 C CA . PRO A 1 95 ? 10.834 -3.656 -4.900 1.00 51.28 95 PRO A CA 1
ATOM 644 C C . PRO A 1 95 ? 11.314 -4.935 -5.612 1.00 51.28 95 PRO A C 1
ATOM 646 O O . PRO A 1 95 ? 10.544 -5.899 -5.698 1.00 51.28 95 PRO A O 1
ATOM 649 N N . PRO A 1 96 ? 12.557 -4.976 -6.127 1.00 50.31 96 PRO A N 1
ATOM 650 C CA . PRO A 1 96 ? 13.147 -6.219 -6.603 1.00 50.31 96 PRO A CA 1
ATOM 651 C C . PRO A 1 96 ? 13.243 -7.230 -5.448 1.00 50.31 96 PRO A C 1
ATOM 653 O O . PRO A 1 96 ? 13.556 -6.887 -4.313 1.00 50.31 96 PRO A O 1
ATOM 656 N N . SER A 1 97 ? 12.916 -8.483 -5.752 1.00 49.62 97 SER A N 1
ATOM 657 C CA . SER A 1 97 ? 12.845 -9.604 -4.813 1.00 49.62 97 SER A CA 1
ATOM 658 C C . SER A 1 97 ? 14.211 -9.986 -4.230 1.00 49.62 97 SER A C 1
ATOM 660 O O . SER A 1 97 ? 15.070 -10.391 -5.008 1.00 49.62 97 SER A O 1
ATOM 662 N N . ALA A 1 98 ? 14.350 -9.954 -2.896 1.00 46.19 98 ALA A N 1
ATOM 663 C CA . ALA A 1 98 ? 15.129 -10.844 -2.004 1.00 46.19 98 ALA A CA 1
ATOM 664 C C . ALA A 1 98 ? 15.730 -10.042 -0.829 1.00 46.19 98 ALA A C 1
ATOM 666 O O . ALA A 1 98 ? 16.689 -9.305 -1.025 1.00 46.19 98 ALA A O 1
ATOM 667 N N . ASP A 1 99 ? 15.198 -10.252 0.383 1.00 42.19 99 ASP A N 1
ATOM 668 C CA . ASP A 1 99 ? 15.613 -9.607 1.652 1.00 42.19 99 ASP A CA 1
ATOM 669 C C . ASP A 1 99 ? 15.246 -8.111 1.782 1.00 42.19 99 ASP A C 1
ATOM 671 O O . ASP A 1 99 ? 14.993 -7.475 0.759 1.00 42.19 99 ASP A O 1
ATOM 675 N N . PRO A 1 100 ? 15.001 -7.615 3.020 1.00 43.47 100 PRO A N 1
ATOM 676 C CA . PRO A 1 100 ? 13.738 -6.970 3.359 1.00 43.47 100 PRO A CA 1
ATOM 677 C C . PRO A 1 100 ? 13.422 -5.804 2.416 1.00 43.47 100 PRO A C 1
ATOM 679 O O . PRO A 1 100 ? 14.322 -5.059 2.016 1.00 43.47 100 PRO A O 1
ATOM 682 N N . PRO A 1 101 ? 12.142 -5.631 2.059 1.00 42.47 101 PRO A N 1
ATOM 683 C CA . PRO A 1 101 ? 11.728 -4.547 1.187 1.00 42.47 101 PRO A CA 1
ATOM 684 C C . PRO A 1 101 ? 12.243 -3.210 1.742 1.00 42.47 101 PRO A C 1
ATOM 686 O O . PRO A 1 101 ? 11.871 -2.757 2.818 1.00 42.47 101 PRO A O 1
ATOM 689 N N . HIS A 1 102 ? 13.123 -2.561 0.990 1.00 48.50 102 HIS A N 1
ATOM 690 C CA . HIS A 1 102 ? 13.322 -1.120 1.082 1.00 48.50 102 HIS A CA 1
ATOM 691 C C . HIS A 1 102 ? 12.836 -0.541 -0.247 1.00 48.50 102 HIS A C 1
ATOM 693 O O . HIS A 1 102 ? 13.573 -0.548 -1.238 1.00 48.50 102 HIS A O 1
ATOM 699 N N . PRO A 1 103 ? 11.533 -0.214 -0.343 1.00 50.19 103 PRO A N 1
ATOM 700 C CA . PRO A 1 103 ? 10.836 -0.299 -1.612 1.00 50.19 103 PRO A CA 1
ATOM 701 C C . PRO A 1 103 ? 10.701 1.042 -2.326 1.00 50.19 103 PRO A C 1
ATOM 703 O O . PRO A 1 103 ? 10.728 2.114 -1.729 1.00 50.19 103 PRO A O 1
ATOM 706 N N . ALA A 1 104 ? 10.429 0.956 -3.630 1.00 53.84 104 ALA A N 1
ATOM 707 C CA . ALA A 1 104 ? 10.048 2.057 -4.514 1.00 53.84 104 ALA A CA 1
ATOM 708 C C . ALA A 1 104 ? 9.021 3.041 -3.918 1.00 53.84 104 ALA A C 1
ATOM 710 O O . ALA A 1 104 ? 8.968 4.185 -4.354 1.00 53.84 104 ALA A O 1
ATOM 711 N N . ALA A 1 105 ? 8.230 2.635 -2.916 1.00 54.72 105 ALA A N 1
ATOM 712 C CA . ALA A 1 105 ? 7.345 3.529 -2.181 1.00 54.72 105 ALA A CA 1
ATOM 713 C C . ALA A 1 105 ? 8.063 4.728 -1.555 1.00 54.72 105 ALA A C 1
ATOM 715 O O . ALA A 1 105 ? 7.433 5.779 -1.501 1.00 54.72 105 ALA A O 1
ATOM 716 N N . ASP A 1 106 ? 9.328 4.602 -1.135 1.00 58.41 106 ASP A N 1
ATOM 717 C CA . ASP A 1 106 ? 10.130 5.686 -0.551 1.00 58.41 106 ASP A CA 1
ATOM 718 C C . ASP A 1 106 ? 10.785 6.620 -1.572 1.00 58.41 106 ASP A C 1
ATOM 720 O O . ASP A 1 106 ? 11.237 7.707 -1.208 1.00 58.41 106 ASP A O 1
ATOM 724 N N . ALA A 1 107 ? 10.776 6.260 -2.858 1.00 70.31 107 ALA A N 1
ATOM 725 C CA . ALA A 1 107 ? 11.292 7.130 -3.903 1.00 70.31 107 ALA A CA 1
ATOM 726 C C . ALA A 1 107 ? 10.410 8.380 -4.041 1.00 70.31 107 ALA A C 1
ATOM 728 O O . ALA A 1 107 ? 9.191 8.294 -4.215 1.00 70.31 107 ALA A O 1
ATOM 729 N N . GLU A 1 108 ? 11.034 9.556 -4.018 1.00 74.75 108 GLU A N 1
ATOM 730 C CA . GLU A 1 108 ? 10.348 10.848 -4.125 1.00 74.75 108 GLU A CA 1
ATOM 731 C C . GLU A 1 108 ? 9.452 10.932 -5.375 1.00 74.75 108 GLU A C 1
ATOM 733 O O . GLU A 1 108 ? 8.312 11.390 -5.294 1.00 74.75 108 GLU A O 1
ATOM 738 N N . GLY A 1 109 ? 9.903 10.375 -6.505 1.00 80.19 109 GLY A N 1
ATOM 739 C CA . GLY A 1 109 ? 9.114 10.305 -7.739 1.00 80.19 109 GLY A CA 1
ATOM 740 C C . GLY A 1 109 ? 7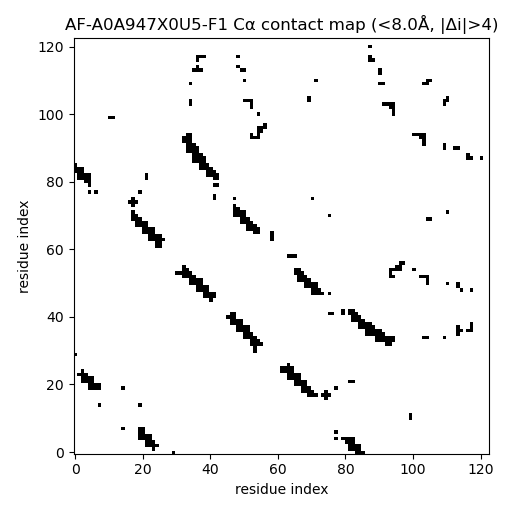.842 9.453 -7.624 1.00 80.19 109 GLY A C 1
ATOM 741 O O . GLY A 1 109 ? 6.800 9.823 -8.161 1.00 80.19 109 GLY A O 1
ATOM 742 N N . VAL A 1 110 ? 7.887 8.350 -6.873 1.00 81.62 110 VAL A N 1
ATOM 743 C CA . VAL A 1 110 ? 6.716 7.486 -6.638 1.00 81.62 110 VAL A CA 1
ATOM 744 C C . VAL A 1 110 ? 5.720 8.171 -5.708 1.00 81.62 110 VAL A C 1
ATOM 746 O O . VAL A 1 110 ? 4.514 8.125 -5.947 1.00 81.62 110 VAL A O 1
ATOM 749 N N . ALA A 1 111 ? 6.217 8.858 -4.679 1.00 82.69 111 ALA A N 1
ATOM 750 C CA . ALA A 1 111 ? 5.393 9.661 -3.782 1.00 82.69 111 ALA A CA 1
ATOM 751 C C . ALA A 1 111 ? 4.682 10.798 -4.531 1.00 82.69 111 ALA A C 1
ATOM 753 O O . ALA A 1 111 ? 3.484 11.018 -4.344 1.00 82.69 111 ALA A O 1
ATOM 754 N N . ALA A 1 112 ? 5.409 11.506 -5.399 1.00 85.81 112 ALA A N 1
ATOM 755 C CA . ALA A 1 112 ? 4.869 12.588 -6.212 1.00 85.81 112 ALA A CA 1
ATOM 756 C C . ALA A 1 112 ? 3.784 12.090 -7.181 1.00 85.81 112 ALA A C 1
ATOM 758 O O . ALA A 1 112 ? 2.704 12.681 -7.249 1.00 85.81 112 ALA A O 1
ATOM 759 N N . GLU A 1 113 ? 4.020 10.972 -7.876 1.00 87.56 113 GLU A N 1
ATOM 760 C CA . GLU A 1 113 ? 3.017 10.390 -8.774 1.00 87.56 113 GLU A CA 1
ATOM 761 C C . GLU A 1 113 ? 1.795 9.872 -8.003 1.00 87.56 113 GLU A C 1
ATOM 763 O O . GLU A 1 113 ? 0.659 10.076 -8.435 1.00 87.56 113 GLU A O 1
ATOM 768 N N . ALA A 1 114 ? 1.989 9.281 -6.820 1.00 88.56 114 ALA A N 1
ATOM 769 C CA . ALA A 1 114 ? 0.879 8.877 -5.964 1.00 88.56 114 ALA A CA 1
ATOM 770 C C . ALA A 1 114 ? 0.012 10.075 -5.554 1.00 88.56 114 ALA A C 1
ATOM 772 O O . ALA A 1 114 ? -1.206 10.022 -5.723 1.00 88.56 114 ALA A O 1
ATOM 773 N N . ARG A 1 115 ? 0.618 11.187 -5.114 1.00 88.44 115 ARG A N 1
ATOM 774 C CA . ARG A 1 115 ? -0.114 12.431 -4.814 1.00 88.44 115 ARG A CA 1
ATOM 775 C C . ARG A 1 115 ? -0.883 12.946 -6.026 1.00 88.44 115 ARG A C 1
ATOM 777 O O . ARG A 1 115 ? -2.049 13.311 -5.903 1.00 88.44 115 ARG A O 1
ATOM 784 N N . ARG A 1 116 ? -0.264 12.927 -7.208 1.00 89.69 116 ARG A N 1
ATOM 785 C CA . ARG A 1 116 ? -0.909 13.346 -8.459 1.00 89.69 116 ARG A CA 1
ATOM 786 C C . ARG A 1 116 ? -2.120 12.476 -8.809 1.00 89.69 116 ARG A C 1
ATOM 788 O O . ARG A 1 116 ? -3.137 13.012 -9.248 1.00 89.69 116 ARG A O 1
ATOM 795 N N . LEU A 1 117 ? -2.034 11.156 -8.630 1.00 88.50 117 LEU A N 1
ATOM 796 C CA . LEU A 1 117 ? -3.157 10.245 -8.871 1.00 88.50 117 LEU A CA 1
ATOM 797 C C . LEU A 1 117 ? -4.276 10.415 -7.839 1.00 88.50 117 LEU A C 1
ATOM 799 O O . LEU A 1 117 ? -5.447 10.442 -8.218 1.00 88.50 117 LEU A O 1
ATOM 803 N N . LEU A 1 118 ? -3.925 10.556 -6.560 1.00 88.31 118 LEU A N 1
ATOM 804 C CA . LEU A 1 118 ? -4.883 10.709 -5.463 1.00 88.31 118 LEU A CA 1
ATOM 805 C C . LEU A 1 118 ? -5.611 12.057 -5.529 1.00 88.31 118 LEU A C 1
ATOM 807 O O . LEU A 1 118 ? -6.824 12.092 -5.366 1.00 88.31 118 LEU A O 1
ATOM 811 N N . GLY A 1 119 ? -4.921 13.148 -5.877 1.00 85.31 119 GLY A N 1
ATOM 812 C CA . GLY A 1 119 ? -5.536 14.473 -6.034 1.00 85.31 119 GLY A CA 1
ATOM 813 C C . GLY A 1 119 ? -6.551 14.566 -7.181 1.00 85.31 119 GLY A C 1
ATOM 814 O O . GLY A 1 119 ? -7.442 15.407 -7.157 1.00 85.31 119 GLY A O 1
ATOM 815 N N . ARG A 1 120 ? -6.470 13.673 -8.176 1.00 78.12 120 ARG A N 1
ATOM 816 C CA . ARG A 1 120 ? -7.476 13.550 -9.250 1.00 78.12 120 ARG A CA 1
ATOM 817 C C . ARG A 1 120 ? -8.703 12.735 -8.836 1.00 78.12 120 ARG A C 1
ATOM 819 O O . ARG A 1 120 ? -9.671 12.683 -9.589 1.00 78.12 120 ARG A O 1
ATOM 826 N N . ARG A 1 121 ? -8.622 12.029 -7.707 1.00 67.94 121 ARG A N 1
ATOM 827 C CA . ARG A 1 121 ? -9.599 11.042 -7.228 1.00 67.94 121 ARG A CA 1
ATOM 828 C C . ARG A 1 121 ? -9.711 11.104 -5.701 1.00 67.94 121 ARG A C 1
ATOM 830 O O . ARG A 1 121 ? -9.554 10.083 -5.022 1.00 67.94 121 ARG A O 1
ATOM 837 N N . ALA A 1 122 ? -9.923 12.313 -5.182 1.00 66.12 122 ALA A N 1
ATOM 838 C CA . ALA A 1 122 ? -10.270 12.503 -3.780 1.00 66.12 122 ALA A CA 1
ATOM 839 C C . ALA A 1 122 ? -11.574 11.732 -3.466 1.00 66.12 122 ALA A C 1
ATOM 841 O O . ALA A 1 122 ? -12.417 11.626 -4.365 1.00 66.12 122 ALA A O 1
ATOM 842 N N . PRO A 1 123 ? -11.691 11.114 -2.275 1.00 58.16 123 PRO A N 1
ATOM 843 C CA . PRO A 1 123 ? -12.908 10.427 -1.841 1.00 58.16 123 PRO A CA 1
ATOM 844 C C . PRO A 1 123 ? -14.151 11.318 -1.866 1.00 58.16 123 PRO A C 1
ATOM 846 O O . PRO A 1 123 ? -14.012 12.539 -1.632 1.00 58.16 123 PRO A O 1
#

Solvent-accessible surface area (backbone atoms only — not comparable to full-atom values): 7078 Å² total; per-residue (Å²): 92,68,23,37,51,39,79,70,71,85,66,73,82,78,78,56,94,35,52,46,32,23,47,24,65,63,89,57,92,71,84,72,69,16,18,26,20,28,40,33,36,49,76,94,55,73,69,40,54,28,29,35,35,29,61,71,72,82,50,59,95,82,66,23,46,65,34,38,38,36,37,75,86,54,63,70,72,86,80,45,69,44,38,35,43,46,81,77,46,79,50,47,65,31,44,81,80,78,74,68,86,82,39,48,55,76,38,68,70,33,45,52,47,23,50,58,55,42,72,76,58,66,133

Radius of gyration: 13.22 Å; Cα contacts (8 Å, |Δi|>4): 263; chains: 1; bounding box: 30×36×27 Å

Nearest PDB structures (foldseek):
  2x0k-assembly1_A  TM=7.118E-01  e=2.168E-04  Corynebacterium ammoniagenes
  5fo1-assembly1_A  TM=6.800E-01  e=2.168E-04  Corynebacterium ammoniagenes
  4uze-assembly1_A  TM=7.172E-01  e=4.701E-04  Corynebacterium ammoniagenes
  3op1-assembly1_B  TM=8.117E-01  e=1.772E-03  Streptococcus pneumoniae
  1p4m-assembly1_A  TM=6.257E-01  e=1.676E-03  Homo sapiens

Sequence (123 aa):
LRGRVVAGQGRGGRTGPSTIGLMVPGNLVTPGSGAYAVWAAVGDGEDVAGVASIGTAPAPKGAGQEIEVRFLDRVAAADAASVGLRFIGRVGAGPPSADPPHPAADAEGVAAEARRLLGRRAP